Protein AF-A0A7Y3AFU5-F1 (afdb_monomer)

Radius of gyration: 19.65 Å; Cα contacts (8 Å, |Δi|>4): 28; chains: 1; bounding box: 50×19×51 Å

Structure (mmCIF, N/CA/C/O backbone):
data_AF-A0A7Y3AFU5-F1
#
_entry.id   AF-A0A7Y3AFU5-F1
#
loop_
_atom_site.group_PDB
_atom_site.id
_atom_site.type_symbol
_atom_site.label_atom_id
_atom_site.label_alt_id
_atom_site.label_comp_id
_atom_site.label_asym_id
_atom_site.label_entity_id
_atom_site.label_seq_id
_atom_site.pdbx_PDB_ins_code
_atom_site.Cartn_x
_atom_site.Cartn_y
_atom_site.Cartn_z
_atom_site.occupancy
_atom_site.B_iso_or_equiv
_atom_site.auth_seq_id
_atom_site.auth_comp_id
_atom_site.auth_asym_id
_atom_site.auth_atom_id
_atom_site.pdbx_PDB_model_num
ATOM 1 N N . LEU A 1 1 ? 10.490 4.160 -16.775 1.00 58.06 1 LEU A N 1
ATOM 2 C CA . LEU A 1 1 ? 9.185 4.570 -16.199 1.00 58.06 1 LEU A CA 1
ATOM 3 C C . LEU A 1 1 ? 8.345 3.377 -15.745 1.00 58.06 1 LEU A C 1
ATOM 5 O O . LEU A 1 1 ? 7.970 3.365 -14.584 1.00 58.06 1 LEU A O 1
ATOM 9 N N . GLN A 1 2 ? 8.125 2.347 -16.576 1.00 56.12 2 GLN A N 1
ATOM 10 C CA . GLN A 1 2 ? 7.291 1.198 -16.180 1.00 56.12 2 GLN A CA 1
ATOM 11 C C . GLN A 1 2 ? 7.808 0.455 -14.932 1.00 56.12 2 GLN A C 1
ATOM 13 O O . GLN A 1 2 ? 7.059 0.294 -13.981 1.00 56.12 2 GLN A O 1
ATOM 18 N N . GLN A 1 3 ? 9.101 0.115 -14.861 1.00 68.50 3 GLN A N 1
ATOM 19 C CA . GLN A 1 3 ? 9.700 -0.550 -13.684 1.00 68.50 3 GLN A CA 1
ATOM 20 C C . GLN A 1 3 ? 9.596 0.267 -12.383 1.00 68.50 3 GLN A C 1
ATOM 22 O O . GLN A 1 3 ? 9.380 -0.300 -11.317 1.00 68.50 3 GLN A O 1
ATOM 27 N N . LEU A 1 4 ? 9.710 1.597 -12.467 1.00 69.94 4 LEU A N 1
ATOM 28 C CA . LEU A 1 4 ? 9.579 2.481 -11.307 1.00 69.94 4 LEU A CA 1
ATOM 29 C C . LEU A 1 4 ? 8.130 2.501 -10.800 1.00 69.94 4 LEU A C 1
ATOM 31 O O . LEU A 1 4 ? 7.908 2.427 -9.598 1.00 69.94 4 LEU A O 1
ATOM 35 N N . ALA A 1 5 ? 7.151 2.539 -11.711 1.00 72.94 5 ALA A N 1
ATOM 36 C CA . ALA A 1 5 ? 5.735 2.479 -11.356 1.00 72.94 5 ALA A CA 1
ATOM 37 C C . ALA A 1 5 ? 5.386 1.170 -10.625 1.00 72.94 5 ALA A C 1
ATOM 39 O O . ALA A 1 5 ? 4.717 1.214 -9.598 1.00 72.94 5 ALA A O 1
ATOM 40 N N . TYR A 1 6 ? 5.910 0.026 -11.084 1.00 76.25 6 TYR A N 1
ATOM 41 C CA . TYR A 1 6 ? 5.774 -1.257 -10.377 1.00 76.25 6 TYR A CA 1
ATOM 42 C C . TYR A 1 6 ? 6.385 -1.210 -8.969 1.00 76.25 6 TYR A C 1
ATOM 44 O O . TYR A 1 6 ? 5.766 -1.631 -7.993 1.00 76.25 6 TYR A O 1
ATOM 52 N N . LEU A 1 7 ? 7.591 -0.660 -8.838 1.00 76.31 7 LEU A N 1
ATOM 53 C CA . LEU A 1 7 ? 8.272 -0.576 -7.547 1.00 76.31 7 LEU A CA 1
ATOM 54 C C . LEU A 1 7 ? 7.499 0.310 -6.557 1.00 76.31 7 LEU A 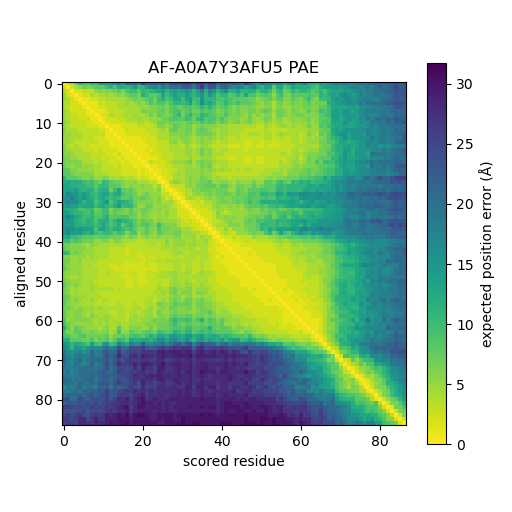C 1
ATOM 56 O O . LEU A 1 7 ? 7.306 -0.082 -5.408 1.00 76.31 7 LEU A O 1
ATOM 60 N N . VAL A 1 8 ? 6.979 1.449 -7.022 1.00 80.19 8 VAL A N 1
ATOM 61 C CA . VAL A 1 8 ? 6.124 2.344 -6.226 1.00 80.19 8 VAL A CA 1
ATOM 62 C C . VAL A 1 8 ? 4.832 1.644 -5.808 1.00 80.19 8 VAL A C 1
ATOM 64 O O . VAL A 1 8 ? 4.473 1.698 -4.635 1.00 80.19 8 VAL A O 1
ATOM 67 N N . ILE A 1 9 ? 4.162 0.940 -6.727 1.00 81.94 9 ILE A N 1
ATOM 68 C CA . ILE A 1 9 ? 2.949 0.172 -6.415 1.00 81.94 9 ILE A CA 1
ATOM 69 C C . ILE A 1 9 ? 3.236 -0.834 -5.300 1.00 81.94 9 ILE A C 1
ATOM 71 O O . ILE A 1 9 ? 2.495 -0.871 -4.324 1.00 81.94 9 ILE A O 1
ATOM 75 N N . MET A 1 10 ? 4.331 -1.592 -5.388 1.00 82.94 10 MET A N 1
ATOM 76 C CA . MET A 1 10 ? 4.705 -2.568 -4.360 1.00 82.94 10 MET A CA 1
ATOM 77 C C . MET A 1 10 ? 4.990 -1.902 -3.008 1.00 82.94 10 MET A C 1
ATOM 79 O O . MET A 1 10 ? 4.541 -2.391 -1.974 1.00 82.94 10 MET A O 1
ATOM 83 N N . PHE A 1 11 ? 5.689 -0.766 -3.014 1.00 85.12 11 PHE A N 1
ATOM 84 C CA . PHE A 1 11 ? 6.030 -0.023 -1.801 1.00 85.12 11 PHE A CA 1
ATOM 85 C C . PHE A 1 11 ? 4.823 0.658 -1.145 1.00 85.12 11 PHE A C 1
ATOM 87 O O . PHE A 1 11 ? 4.917 1.036 0.013 1.00 85.12 11 PHE A O 1
ATOM 94 N N . VAL A 1 12 ? 3.695 0.805 -1.847 1.00 87.75 12 VAL A N 1
ATOM 95 C CA . VAL A 1 12 ? 2.445 1.363 -1.303 1.00 87.75 12 VAL A CA 1
ATOM 96 C C . VAL A 1 12 ? 1.455 0.261 -0.918 1.00 87.75 12 VAL A C 1
ATOM 98 O O . VAL A 1 12 ? 0.903 0.291 0.181 1.00 87.75 12 VAL A O 1
ATOM 101 N N . LEU A 1 13 ? 1.252 -0.740 -1.782 1.00 87.19 13 LEU A N 1
ATOM 102 C CA . LEU A 1 13 ? 0.329 -1.855 -1.528 1.00 87.19 13 LEU A CA 1
ATOM 103 C C . LEU A 1 13 ? 0.739 -2.662 -0.297 1.00 87.19 13 LEU A C 1
ATOM 105 O O . LEU A 1 13 ? -0.108 -3.038 0.508 1.00 87.19 13 LEU A O 1
ATOM 109 N N . LEU A 1 14 ? 2.037 -2.917 -0.144 1.00 88.06 14 LEU A N 1
ATOM 110 C CA . LEU A 1 14 ? 2.567 -3.757 0.922 1.00 88.06 14 LEU A CA 1
ATOM 111 C C . LEU A 1 14 ? 2.378 -3.130 2.319 1.00 88.06 14 LEU A C 1
ATOM 113 O O . LEU A 1 14 ? 1.812 -3.806 3.182 1.00 88.06 14 LEU A O 1
ATOM 117 N N . PRO A 1 15 ? 2.742 -1.857 2.579 1.00 90.19 15 PRO A N 1
ATOM 118 C CA . PRO A 1 15 ? 2.419 -1.230 3.857 1.00 90.19 15 PRO A CA 1
ATOM 119 C C . PRO A 1 15 ? 0.917 -1.032 4.050 1.00 90.19 15 PRO A C 1
ATOM 121 O O . PRO A 1 15 ? 0.453 -1.213 5.170 1.00 90.19 15 PRO A O 1
ATOM 124 N N . ALA A 1 16 ? 0.131 -0.747 3.005 1.00 90.38 16 ALA A N 1
ATOM 125 C CA . ALA A 1 16 ? -1.327 -0.675 3.138 1.00 90.38 16 ALA A CA 1
ATOM 126 C C . ALA A 1 16 ? -1.935 -2.018 3.601 1.00 90.38 16 ALA A C 1
ATOM 128 O O . ALA A 1 16 ? -2.779 -2.048 4.505 1.00 90.38 16 ALA A O 1
ATOM 129 N N . GLN A 1 17 ? -1.455 -3.137 3.049 1.00 91.81 17 GLN A N 1
ATOM 130 C CA . GLN A 1 17 ? -1.853 -4.481 3.468 1.00 91.81 17 GLN A CA 1
ATOM 131 C C . GLN A 1 17 ? -1.435 -4.778 4.915 1.00 91.81 17 GLN A C 1
ATOM 133 O O . GLN A 1 17 ? -2.220 -5.327 5.690 1.00 91.81 17 GLN A O 1
ATOM 138 N N . MET A 1 18 ? -0.220 -4.383 5.311 1.00 91.31 18 MET A N 1
ATOM 139 C CA . MET A 1 18 ? 0.239 -4.549 6.693 1.00 91.31 18 MET A CA 1
ATOM 140 C C . MET A 1 18 ? -0.550 -3.683 7.677 1.00 91.31 18 MET A C 1
ATOM 142 O O . MET A 1 18 ? -0.895 -4.156 8.755 1.00 91.31 18 MET A O 1
ATOM 146 N N . MET A 1 19 ? -0.862 -2.435 7.318 1.00 90.00 19 MET A N 1
ATOM 147 C CA . MET A 1 19 ? -1.633 -1.529 8.168 1.00 90.00 19 MET A CA 1
ATOM 148 C C . MET A 1 19 ? -3.021 -2.099 8.446 1.00 90.00 19 MET A C 1
ATOM 150 O O . MET A 1 19 ? -3.404 -2.217 9.606 1.00 90.00 19 MET A O 1
ATOM 154 N N . THR A 1 20 ? -3.750 -2.512 7.408 1.00 89.25 20 THR A N 1
ATOM 155 C CA . THR A 1 20 ? -5.081 -3.121 7.576 1.00 89.25 20 THR A CA 1
ATOM 156 C C . THR A 1 20 ? -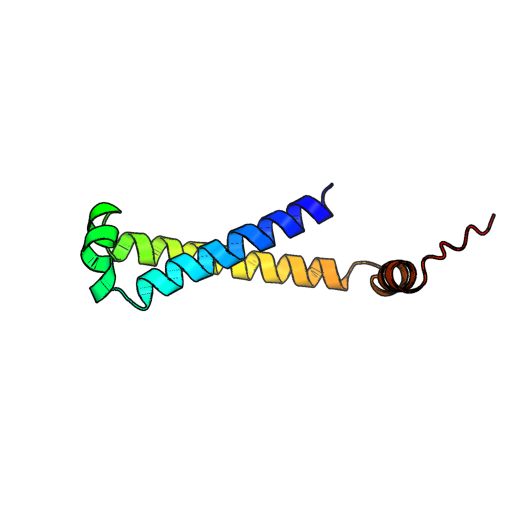5.024 -4.396 8.426 1.00 89.25 20 THR A C 1
ATOM 158 O O . THR A 1 20 ? -5.849 -4.560 9.323 1.00 89.25 20 THR A O 1
ATOM 161 N N . GLY A 1 21 ? -3.997 -5.235 8.248 1.00 88.81 21 GLY A N 1
ATOM 162 C CA . GLY A 1 21 ? -3.762 -6.404 9.102 1.00 88.81 21 GLY A CA 1
ATOM 163 C C . GLY A 1 21 ? -3.441 -6.047 10.560 1.00 88.81 21 GLY A C 1
ATOM 164 O O . GLY A 1 21 ? -3.923 -6.706 11.478 1.00 88.81 21 GLY A O 1
ATOM 165 N N . LEU A 1 22 ? -2.686 -4.971 10.802 1.00 89.12 22 LEU A N 1
ATOM 166 C CA . LEU A 1 22 ? -2.361 -4.496 12.150 1.00 89.12 22 LEU A CA 1
ATOM 167 C C . LEU A 1 22 ? -3.604 -3.976 12.887 1.00 89.12 22 LEU A C 1
ATOM 169 O O . LEU A 1 22 ? -3.783 -4.262 14.074 1.00 89.12 22 LEU A O 1
ATOM 173 N N . PHE A 1 23 ? -4.487 -3.264 12.182 1.00 84.06 23 PHE A N 1
ATOM 174 C CA . PHE A 1 23 ? -5.785 -2.859 12.724 1.00 84.06 23 PHE A CA 1
ATOM 175 C C . PHE A 1 23 ? -6.650 -4.079 13.085 1.00 84.06 23 PHE A C 1
ATOM 177 O O . PHE A 1 23 ? -7.268 -4.086 14.150 1.00 84.06 23 PHE A O 1
ATOM 184 N N . LEU A 1 24 ? -6.635 -5.136 12.261 1.00 84.25 24 LEU A N 1
ATOM 185 C CA . LEU A 1 24 ? -7.320 -6.404 12.553 1.00 84.25 24 LEU A CA 1
ATOM 186 C C . LEU A 1 24 ? -6.644 -7.233 13.661 1.00 84.25 24 LEU A C 1
ATOM 188 O O . LEU A 1 24 ? -7.305 -8.037 14.307 1.00 84.25 24 LEU A O 1
ATOM 192 N N . TRP A 1 25 ? -5.353 -7.045 13.937 1.00 86.12 25 TRP A N 1
ATOM 193 C CA . TRP A 1 25 ? -4.674 -7.715 15.055 1.00 86.12 25 TRP A CA 1
ATOM 194 C C . TRP A 1 25 ? -5.077 -7.122 16.416 1.00 86.12 25 TRP A C 1
ATOM 196 O O . TRP A 1 25 ? -5.195 -7.834 17.413 1.00 86.12 25 TRP A O 1
ATOM 206 N N . GLN A 1 26 ? -5.288 -5.805 16.485 1.00 84.69 26 GLN A N 1
ATOM 207 C CA . GLN A 1 26 ? -5.612 -5.065 17.714 1.00 84.69 26 GLN A CA 1
ATOM 208 C C . GLN A 1 26 ? -7.057 -4.521 17.700 1.00 84.69 26 GLN A C 1
ATOM 210 O O . GLN A 1 26 ? -7.295 -3.391 18.128 1.00 84.69 26 GLN A O 1
ATOM 215 N N . ILE A 1 27 ? -8.038 -5.316 17.255 1.00 78.75 27 ILE A N 1
ATOM 216 C CA . ILE A 1 27 ? -9.436 -4.866 17.061 1.00 78.75 27 ILE A CA 1
ATOM 217 C C . ILE A 1 27 ? -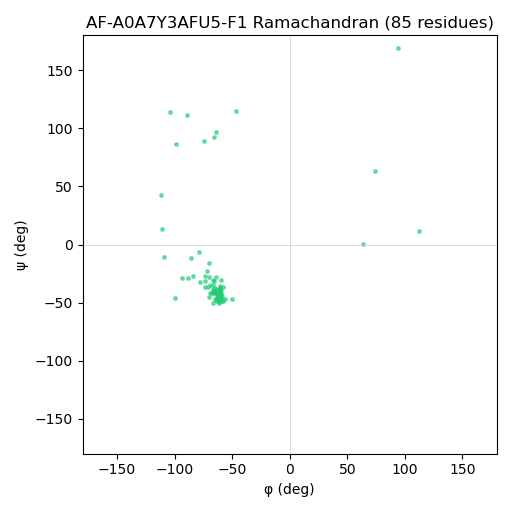9.989 -4.142 18.293 1.00 78.75 27 ILE A C 1
ATOM 219 O O . ILE A 1 27 ? -10.519 -3.046 18.172 1.00 78.75 27 ILE A O 1
ATOM 223 N N . LYS A 1 28 ? -9.793 -4.707 19.492 1.00 75.69 28 LYS A N 1
ATOM 224 C CA . LYS A 1 28 ? -10.299 -4.131 20.751 1.00 75.69 28 LYS A CA 1
ATOM 225 C C . LYS A 1 28 ? -9.698 -2.768 21.100 1.00 75.69 28 LYS A C 1
ATOM 227 O O . LYS A 1 28 ? -10.328 -1.987 21.799 1.00 75.69 28 LYS A O 1
ATOM 232 N N . LYS A 1 29 ? -8.472 -2.483 20.657 1.00 77.88 29 LYS A N 1
ATOM 233 C CA . LYS A 1 29 ? -7.790 -1.212 20.943 1.00 77.88 29 LYS A CA 1
ATOM 234 C C . LYS A 1 29 ? -8.197 -0.117 19.957 1.00 77.88 29 LYS A C 1
ATOM 236 O O . LYS A 1 29 ? -8.153 1.058 20.300 1.00 77.88 29 LYS A O 1
ATOM 241 N N . TYR A 1 30 ? -8.586 -0.507 18.746 1.00 75.06 30 TYR A N 1
ATOM 242 C CA . TYR A 1 30 ? -8.953 0.403 17.662 1.00 75.06 30 TYR A CA 1
ATOM 243 C C . TYR A 1 30 ? -10.446 0.360 17.326 1.00 75.06 30 TYR A C 1
ATOM 245 O O . TYR A 1 30 ? -10.848 0.884 16.293 1.00 75.06 30 TYR A O 1
ATOM 253 N N . GLU A 1 31 ? -11.271 -0.240 18.182 1.00 78.56 31 GLU A N 1
ATOM 254 C CA . GLU A 1 31 ? -12.690 -0.493 17.923 1.00 78.56 31 GLU A CA 1
ATOM 255 C C . GLU A 1 31 ? -13.463 0.800 17.622 1.00 78.56 31 GLU A C 1
ATOM 257 O O . GLU A 1 31 ? -14.2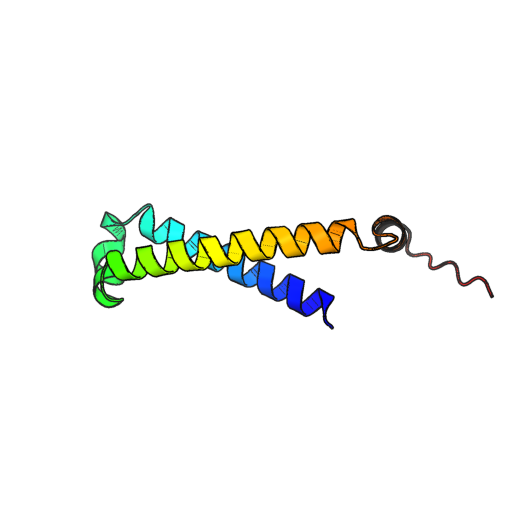98 0.824 16.723 1.00 78.56 31 GLU A O 1
ATOM 262 N N . GLU A 1 32 ? -13.110 1.900 18.292 1.00 80.38 32 GLU A N 1
ATOM 263 C CA . GLU A 1 32 ? -13.680 3.231 18.059 1.00 80.38 32 GLU A CA 1
ATOM 264 C C . GLU A 1 32 ? -13.352 3.766 16.654 1.00 80.38 32 GLU A C 1
ATOM 266 O O . GLU A 1 32 ? -14.251 4.166 15.915 1.00 80.38 32 GLU A O 1
ATOM 271 N N . TYR A 1 33 ? -12.086 3.678 16.227 1.00 78.00 33 TYR A N 1
ATOM 272 C CA . TYR A 1 33 ? -11.659 4.057 14.874 1.00 78.00 33 TYR A CA 1
ATOM 273 C C . TYR A 1 33 ? -12.275 3.155 13.802 1.00 78.00 33 TYR A C 1
ATOM 275 O O . TYR A 1 33 ? -12.670 3.627 12.737 1.00 78.00 33 TYR A O 1
ATOM 283 N N . ILE A 1 34 ? -12.377 1.855 14.082 1.00 79.81 34 ILE A N 1
ATOM 284 C CA . ILE A 1 34 ? -12.955 0.871 13.167 1.00 79.81 34 ILE A CA 1
ATOM 285 C C . ILE A 1 34 ? -14.459 1.114 13.005 1.00 79.81 34 ILE A C 1
ATOM 287 O O . ILE A 1 34 ? -14.958 1.079 11.882 1.00 79.81 34 ILE A O 1
ATOM 291 N N . ASN A 1 35 ? -15.182 1.413 14.087 1.00 81.25 35 ASN A N 1
ATOM 292 C CA . ASN A 1 35 ? -16.598 1.778 14.015 1.00 81.25 35 ASN A CA 1
ATOM 293 C C . ASN A 1 35 ? -16.818 3.067 13.220 1.00 81.25 35 ASN A C 1
ATOM 295 O O . ASN A 1 35 ? -17.744 3.124 12.412 1.00 81.25 35 ASN A O 1
ATOM 299 N N . LEU A 1 36 ? -15.941 4.061 13.380 1.00 79.81 36 LEU A N 1
ATOM 300 C CA . LEU A 1 36 ? -16.017 5.321 12.636 1.00 79.81 36 LEU A CA 1
ATOM 301 C C . LEU A 1 36 ? -15.778 5.127 11.129 1.00 79.81 36 LEU A C 1
ATOM 303 O O . LEU A 1 36 ? -16.373 5.821 10.310 1.00 79.81 36 LEU A O 1
ATOM 307 N N . LEU A 1 37 ? -14.954 4.142 10.763 1.00 73.75 37 LEU A N 1
ATOM 308 C CA . LEU A 1 37 ? -14.687 3.762 9.375 1.00 73.75 37 LEU A CA 1
ATOM 309 C C . LEU A 1 37 ? -15.793 2.909 8.729 1.00 73.75 37 LEU A C 1
ATOM 311 O O . LEU A 1 37 ? -15.719 2.671 7.529 1.00 73.75 37 LEU A O 1
ATOM 315 N N . GLY A 1 38 ? -16.815 2.463 9.470 1.00 78.31 38 GLY A N 1
ATOM 316 C CA . GLY A 1 38 ? -17.895 1.611 8.941 1.00 78.31 38 GLY A CA 1
ATOM 317 C C . GLY A 1 38 ? -17.912 0.178 9.487 1.00 78.31 38 GLY A C 1
ATOM 318 O O . GLY A 1 38 ? -18.642 -0.675 8.980 1.00 78.31 38 GLY A O 1
ATOM 319 N N . GLY A 1 39 ? -17.131 -0.090 10.535 1.00 84.75 39 GLY A N 1
ATOM 320 C CA . GLY A 1 39 ? -17.128 -1.340 11.286 1.00 84.75 39 GLY A CA 1
ATOM 321 C C . GLY A 1 39 ? -16.091 -2.361 10.815 1.00 84.75 39 GLY A C 1
ATOM 322 O O . GLY A 1 39 ? -15.475 -2.251 9.753 1.00 84.75 39 GLY A O 1
ATOM 323 N N . ILE A 1 40 ? -15.921 -3.410 11.626 1.00 85.06 40 ILE A N 1
ATOM 324 C CA . ILE A 1 40 ? -14.899 -4.454 11.430 1.00 85.06 40 ILE A CA 1
ATOM 325 C C . ILE A 1 40 ? -15.086 -5.175 10.092 1.00 85.06 40 ILE A C 1
ATOM 327 O O . ILE A 1 40 ? -14.109 -5.468 9.411 1.00 85.06 40 ILE A O 1
ATOM 331 N N . LYS A 1 41 ? -16.339 -5.406 9.676 1.00 86.19 41 LYS A N 1
ATOM 332 C CA . LYS A 1 41 ? -16.655 -6.083 8.408 1.00 86.19 41 LYS A CA 1
ATOM 333 C C . LYS A 1 41 ? -16.111 -5.348 7.185 1.00 86.19 41 LYS A C 1
ATOM 335 O O . LYS A 1 41 ? -15.666 -6.003 6.245 1.00 86.19 41 LYS A O 1
ATOM 340 N N . LEU A 1 42 ? -16.156 -4.014 7.174 1.00 87.25 42 LEU A N 1
ATOM 341 C CA . LEU A 1 42 ? -15.657 -3.245 6.035 1.00 87.25 42 LEU A CA 1
ATOM 342 C C . LEU A 1 42 ? -14.131 -3.323 5.965 1.00 87.25 42 LEU A C 1
ATOM 344 O O . LEU A 1 42 ? -13.583 -3.592 4.898 1.00 87.25 42 LEU A O 1
ATOM 348 N N . LEU A 1 43 ? -13.458 -3.148 7.106 1.00 88.75 43 LEU A N 1
ATOM 349 C CA . LEU A 1 43 ? -12.003 -3.254 7.194 1.00 88.75 43 LEU A CA 1
ATOM 350 C C . LEU A 1 43 ? -11.508 -4.651 6.785 1.00 88.75 43 LEU A C 1
ATOM 352 O O . LEU A 1 43 ? -10.560 -4.757 6.011 1.00 88.75 43 LEU A O 1
ATOM 356 N N . ASP A 1 44 ? -12.176 -5.701 7.263 1.00 90.00 44 ASP A N 1
ATOM 357 C CA . ASP A 1 44 ? -11.889 -7.093 6.903 1.00 90.00 44 ASP A CA 1
ATOM 358 C C . ASP A 1 44 ? -12.069 -7.334 5.398 1.00 90.00 44 ASP A C 1
ATOM 360 O O . ASP A 1 44 ? -11.168 -7.835 4.726 1.00 90.00 44 ASP A O 1
ATOM 364 N N . THR A 1 45 ? -13.175 -6.850 4.823 1.00 91.81 45 THR A N 1
ATOM 365 C CA . THR A 1 45 ? -13.420 -6.942 3.374 1.00 91.81 45 THR A CA 1
ATOM 366 C C . THR A 1 45 ? -12.318 -6.247 2.570 1.00 91.81 45 THR A C 1
ATOM 368 O O . THR A 1 45 ? -11.822 -6.810 1.594 1.00 91.81 45 THR A O 1
ATOM 371 N N . ILE A 1 46 ? -11.895 -5.046 2.984 1.00 91.19 46 ILE A N 1
ATOM 372 C CA . ILE A 1 46 ? -10.799 -4.311 2.336 1.00 91.19 46 ILE A CA 1
ATOM 373 C C . ILE A 1 46 ? -9.482 -5.089 2.453 1.00 91.19 46 ILE A C 1
ATOM 375 O O . ILE A 1 46 ? -8.764 -5.204 1.461 1.00 91.19 46 ILE A O 1
ATOM 379 N N . HIS A 1 47 ? -9.172 -5.647 3.626 1.00 92.62 47 HIS A N 1
ATOM 380 C CA . HIS A 1 47 ? -7.946 -6.415 3.852 1.00 92.62 47 HIS A CA 1
ATOM 381 C C . HIS A 1 47 ? -7.877 -7.670 2.976 1.00 92.62 47 HIS A C 1
ATOM 383 O O . HIS A 1 47 ? -6.846 -7.941 2.357 1.00 92.62 47 HIS A O 1
ATOM 389 N N . VAL A 1 48 ? -8.979 -8.419 2.883 1.00 93.38 48 VAL A N 1
ATOM 390 C CA . VAL A 1 48 ? -9.070 -9.614 2.032 1.00 93.38 48 VAL A CA 1
ATOM 391 C C . VAL A 1 48 ? -8.957 -9.235 0.555 1.00 93.38 48 VAL A C 1
ATOM 393 O O . VAL A 1 48 ? -8.244 -9.888 -0.204 1.00 93.38 48 VAL A O 1
ATOM 396 N N . LEU A 1 49 ? -9.610 -8.154 0.132 1.00 93.81 49 LEU A N 1
ATOM 397 C CA . LEU A 1 49 ? -9.560 -7.702 -1.256 1.00 93.81 49 LEU A CA 1
ATOM 398 C C . LEU A 1 49 ? -8.142 -7.253 -1.644 1.00 93.81 49 LEU A C 1
ATOM 400 O O . LEU A 1 49 ? -7.610 -7.708 -2.657 1.00 93.81 49 LEU A O 1
ATOM 404 N N . LEU A 1 50 ? -7.489 -6.444 -0.803 1.00 91.50 50 LEU A N 1
ATOM 405 C CA . LEU A 1 50 ? -6.086 -6.063 -0.979 1.00 91.50 50 LEU A CA 1
ATOM 406 C C . LEU A 1 50 ? -5.154 -7.282 -0.966 1.00 91.50 50 LEU A C 1
ATOM 408 O O . LEU A 1 50 ? -4.226 -7.319 -1.773 1.00 91.50 50 LEU A O 1
ATOM 412 N N . PHE A 1 51 ? -5.424 -8.298 -0.138 1.00 91.88 51 PHE A N 1
ATOM 413 C CA . PHE A 1 51 ? -4.671 -9.555 -0.138 1.00 91.88 51 PHE A CA 1
ATOM 414 C C . PHE A 1 51 ? -4.716 -10.238 -1.508 1.00 91.88 51 PHE A C 1
ATOM 416 O O . PHE A 1 51 ? -3.670 -10.576 -2.058 1.00 91.88 51 PHE A O 1
ATOM 423 N N . PHE A 1 52 ? -5.905 -10.381 -2.103 1.00 93.06 52 PHE A N 1
ATOM 424 C CA . PHE A 1 52 ? -6.054 -10.978 -3.435 1.00 93.06 52 PHE A CA 1
ATOM 425 C C . PHE A 1 52 ? -5.297 -10.193 -4.513 1.00 93.06 52 PHE A C 1
ATOM 427 O O . PHE A 1 52 ? -4.567 -10.788 -5.313 1.00 93.06 52 PHE A O 1
ATOM 434 N N . PHE A 1 53 ? -5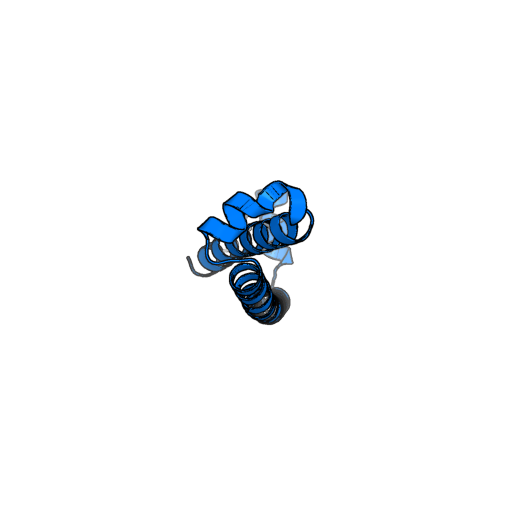.425 -8.863 -4.520 1.00 89.25 53 PHE A N 1
ATOM 435 C CA . PHE A 1 53 ? -4.680 -8.011 -5.452 1.00 89.25 53 PHE A CA 1
ATOM 436 C C . PHE A 1 53 ? -3.169 -8.129 -5.247 1.00 89.25 53 PHE A C 1
ATOM 438 O O . PHE A 1 53 ? -2.425 -8.248 -6.222 1.00 89.25 53 PHE A O 1
ATOM 445 N N . PHE A 1 54 ? -2.716 -8.145 -3.995 1.00 89.25 54 PHE A N 1
ATOM 446 C CA . PHE A 1 54 ? -1.312 -8.297 -3.644 1.00 89.25 54 PHE A CA 1
ATOM 447 C C . PHE A 1 54 ? -0.757 -9.645 -4.111 1.00 89.25 54 PHE A C 1
ATOM 449 O O . PHE A 1 54 ? 0.283 -9.675 -4.766 1.00 89.25 54 PHE A O 1
ATOM 456 N N . THR A 1 55 ? -1.462 -10.750 -3.863 1.00 89.88 55 THR A N 1
ATOM 457 C CA . THR A 1 55 ? -1.056 -12.081 -4.334 1.00 89.88 55 THR A CA 1
ATOM 458 C C . THR A 1 55 ? -0.989 -12.142 -5.858 1.00 89.88 55 THR A C 1
ATOM 460 O O . THR A 1 55 ? 0.017 -12.595 -6.402 1.00 89.88 55 THR A O 1
ATOM 463 N N . SER A 1 56 ? -2.008 -11.639 -6.563 1.00 89.19 56 SER A N 1
ATOM 464 C CA . SER A 1 56 ? -1.996 -11.586 -8.032 1.00 89.19 56 SER A CA 1
ATOM 465 C C . SER A 1 56 ? -0.828 -10.749 -8.560 1.00 89.19 56 SER A C 1
ATOM 467 O O . SER A 1 56 ? -0.159 -11.141 -9.518 1.00 89.19 56 SER A O 1
ATOM 469 N N . TYR A 1 57 ? -0.565 -9.602 -7.933 1.00 85.06 57 TYR A N 1
ATOM 470 C CA . TYR A 1 57 ? 0.561 -8.742 -8.276 1.00 85.06 57 TYR A CA 1
ATOM 471 C C . TYR A 1 57 ? 1.900 -9.453 -8.063 1.00 85.06 57 TYR A C 1
ATOM 473 O O . TYR A 1 57 ? 2.785 -9.350 -8.908 1.00 85.06 57 TYR A O 1
ATOM 481 N N . LEU A 1 58 ? 2.039 -10.211 -6.974 1.00 84.94 58 LEU A N 1
ATOM 482 C CA . LEU A 1 58 ? 3.247 -10.963 -6.646 1.00 84.94 58 LEU A CA 1
ATOM 483 C C . LEU A 1 58 ? 3.553 -12.016 -7.721 1.00 84.94 58 LEU A C 1
ATOM 485 O O . LEU A 1 58 ? 4.703 -12.124 -8.141 1.00 84.94 58 LEU A O 1
ATOM 489 N N . VAL A 1 59 ? 2.539 -12.712 -8.249 1.00 86.56 59 VAL A N 1
ATOM 490 C CA . VAL A 1 59 ? 2.716 -13.660 -9.368 1.00 86.56 59 VAL A CA 1
ATOM 491 C C . VAL A 1 59 ? 3.247 -12.949 -10.615 1.00 86.56 59 VAL A C 1
ATOM 493 O O . VAL A 1 59 ? 4.245 -13.382 -11.189 1.00 86.56 59 VAL A O 1
ATOM 496 N N . VAL A 1 60 ? 2.627 -11.833 -11.011 1.00 84.12 60 VAL A N 1
ATOM 497 C CA . VAL A 1 60 ? 3.066 -11.040 -12.175 1.00 84.12 60 VAL A CA 1
ATOM 498 C C . VAL A 1 60 ? 4.472 -10.473 -11.961 1.00 84.12 60 VAL A C 1
ATOM 500 O O . VAL A 1 60 ? 5.299 -10.498 -12.872 1.00 84.12 60 VAL A O 1
ATOM 503 N N . HIS A 1 61 ? 4.764 -9.999 -10.750 1.00 80.69 61 HIS A N 1
ATOM 504 C CA . HIS A 1 61 ? 6.069 -9.481 -10.364 1.00 80.69 61 HIS A CA 1
ATOM 505 C C . HIS A 1 61 ? 7.150 -10.563 -10.449 1.00 80.69 61 HIS A C 1
ATOM 507 O O . HIS A 1 61 ? 8.180 -10.326 -11.072 1.00 80.69 61 HIS A O 1
ATOM 513 N N . CYS A 1 62 ? 6.907 -11.753 -9.889 1.00 81.44 62 CYS A N 1
ATOM 514 C CA . CYS A 1 62 ? 7.812 -12.900 -9.994 1.00 81.44 62 CYS A CA 1
ATOM 515 C C . CYS A 1 62 ? 8.004 -13.356 -11.444 1.00 81.44 62 CYS A C 1
ATOM 517 O O . CYS A 1 62 ? 9.120 -13.675 -11.848 1.00 81.44 62 CYS A O 1
ATOM 519 N N . TYR A 1 63 ? 6.940 -13.367 -12.245 1.00 79.00 63 TYR A N 1
ATOM 520 C CA . TYR A 1 63 ? 7.005 -13.731 -13.660 1.00 79.00 63 TYR A CA 1
ATOM 521 C C . TYR A 1 63 ? 7.877 -12.751 -14.458 1.00 79.00 63 TYR A C 1
ATOM 523 O O . TYR A 1 63 ? 8.797 -13.153 -15.167 1.00 79.00 63 TYR A O 1
ATOM 531 N N . LEU A 1 64 ? 7.660 -11.445 -14.291 1.00 74.56 64 LEU A N 1
ATOM 532 C CA . LEU A 1 64 ? 8.469 -10.417 -14.951 1.00 74.56 64 LEU A CA 1
ATOM 533 C C . LEU A 1 64 ? 9.901 -10.350 -14.406 1.00 74.56 64 LEU A C 1
ATOM 535 O O . LEU A 1 64 ? 10.828 -10.089 -15.174 1.00 74.56 64 LEU A O 1
ATOM 539 N N . SER A 1 65 ? 10.105 -10.590 -13.107 1.00 68.62 65 SER A N 1
ATOM 540 C CA . SER A 1 65 ? 11.443 -10.588 -12.504 1.00 68.62 65 SER A CA 1
ATOM 541 C C . SER A 1 65 ? 12.288 -11.781 -12.955 1.00 68.62 65 SER A C 1
ATOM 543 O O . SER A 1 65 ? 13.508 -11.653 -13.039 1.00 68.62 65 SER A O 1
ATOM 545 N N . THR A 1 66 ? 11.655 -12.905 -13.304 1.00 66.75 66 THR A N 1
ATOM 546 C CA . THR A 1 66 ? 12.330 -14.108 -13.820 1.00 66.75 66 THR A CA 1
ATOM 547 C C . THR A 1 66 ? 12.517 -14.101 -15.341 1.00 66.75 66 THR A C 1
ATOM 549 O O . THR A 1 66 ? 13.504 -14.653 -15.820 1.00 66.75 66 THR A O 1
ATOM 552 N N . LEU A 1 67 ? 11.643 -13.435 -16.108 1.00 62.81 67 LEU A N 1
ATOM 553 C CA . LEU A 1 67 ? 11.744 -13.321 -17.576 1.00 62.81 67 LEU A CA 1
ATOM 554 C C . LEU A 1 67 ? 12.620 -12.171 -18.080 1.00 62.81 67 LEU A C 1
ATOM 556 O O . LEU A 1 67 ? 12.941 -12.111 -19.269 1.00 62.81 67 LEU A O 1
ATOM 560 N N . GLY A 1 68 ? 13.017 -11.249 -17.205 1.00 52.59 68 GLY A N 1
ATOM 561 C CA . GLY A 1 68 ? 13.975 -10.209 -17.555 1.00 52.59 68 GLY A CA 1
ATOM 562 C C . GLY A 1 68 ? 15.333 -10.822 -17.889 1.00 52.59 68 GLY A C 1
ATOM 563 O O . GLY A 1 68 ? 16.128 -11.072 -16.990 1.00 52.59 68 GLY A O 1
ATOM 564 N N . HIS A 1 69 ? 15.619 -11.036 -19.178 1.00 46.84 69 HIS A N 1
ATOM 565 C CA . HIS A 1 69 ? 16.962 -11.314 -19.686 1.00 46.84 69 HIS A CA 1
ATOM 566 C C . HIS A 1 69 ? 17.945 -10.309 -19.057 1.00 46.84 69 HIS A C 1
ATOM 568 O O . HIS A 1 69 ? 17.858 -9.109 -19.307 1.00 46.84 69 HIS A O 1
ATOM 574 N N . THR A 1 70 ? 18.880 -10.813 -18.244 1.00 49.78 70 THR A N 1
ATOM 575 C CA . THR A 1 70 ? 19.954 -10.096 -17.520 1.00 49.78 70 THR A CA 1
ATOM 576 C C . THR A 1 70 ? 19.571 -9.250 -16.283 1.00 49.78 70 THR A C 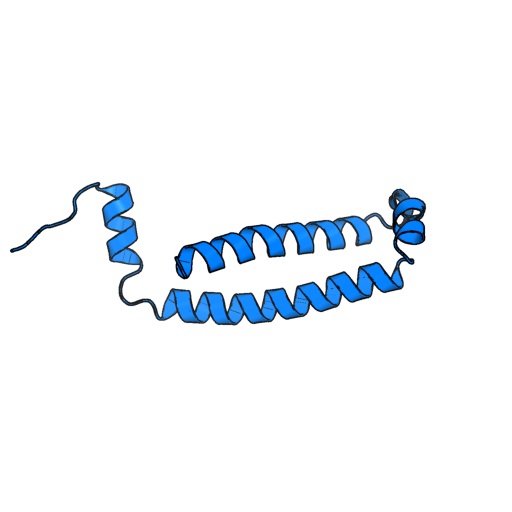1
ATOM 578 O O . THR A 1 70 ? 19.893 -8.061 -16.216 1.00 49.78 70 THR A O 1
ATOM 581 N N . PRO A 1 71 ? 19.037 -9.850 -15.198 1.00 49.38 71 PRO A N 1
ATOM 582 C CA . PRO A 1 71 ? 19.007 -9.177 -13.892 1.00 49.38 71 PRO A CA 1
ATOM 583 C C . PRO A 1 71 ? 20.435 -8.986 -13.339 1.00 49.38 71 PRO A C 1
ATOM 585 O O . PRO A 1 71 ? 20.740 -8.001 -12.668 1.00 49.38 71 PRO A O 1
ATOM 588 N N . PHE A 1 72 ? 21.341 -9.903 -13.691 1.00 50.12 72 PHE A N 1
ATOM 589 C CA . PHE A 1 72 ? 22.720 -9.942 -13.208 1.00 50.12 72 PHE A CA 1
ATOM 590 C C . PHE A 1 72 ? 23.627 -8.860 -13.822 1.00 50.12 72 PHE A C 1
ATOM 592 O O . PHE A 1 72 ? 24.524 -8.361 -13.146 1.00 50.12 72 PHE A O 1
ATOM 599 N N . ALA A 1 73 ? 23.385 -8.442 -15.073 1.00 48.66 73 ALA A N 1
ATOM 600 C CA . ALA A 1 73 ? 24.216 -7.430 -15.738 1.00 48.66 73 ALA A CA 1
ATOM 601 C C . ALA A 1 73 ? 24.016 -6.028 -15.135 1.00 48.66 73 ALA A C 1
ATOM 603 O O . ALA A 1 73 ? 24.978 -5.280 -14.965 1.00 48.66 73 ALA A O 1
ATOM 604 N N . ARG A 1 74 ? 22.781 -5.689 -14.733 1.00 49.00 74 ARG A N 1
ATOM 605 C CA . ARG A 1 74 ? 22.482 -4.398 -14.087 1.00 49.00 74 ARG A CA 1
ATOM 606 C C . ARG A 1 74 ? 22.901 -4.361 -12.614 1.00 49.00 74 ARG A C 1
ATOM 608 O O . ARG A 1 74 ? 23.343 -3.316 -12.151 1.00 49.00 74 ARG A O 1
ATOM 615 N N . PHE A 1 75 ? 22.844 -5.492 -11.904 1.00 53.53 75 PHE A N 1
ATOM 616 C CA . PHE A 1 75 ? 23.388 -5.600 -10.543 1.00 53.53 75 PHE A CA 1
ATOM 617 C C . PHE A 1 75 ? 24.917 -5.460 -10.514 1.00 53.53 75 PHE A C 1
ATOM 619 O O . PHE A 1 75 ? 25.448 -4.791 -9.629 1.00 53.53 75 PHE A O 1
ATOM 626 N N . LYS A 1 76 ? 25.627 -6.021 -11.507 1.00 51.31 76 LYS A N 1
ATOM 627 C CA . LYS A 1 76 ? 27.086 -5.875 -11.621 1.00 51.31 76 LYS A CA 1
ATOM 628 C C . LYS A 1 76 ? 27.485 -4.406 -11.806 1.00 51.31 76 LYS A C 1
ATOM 630 O O . LYS A 1 76 ? 28.314 -3.922 -11.049 1.00 51.31 76 LYS A O 1
ATOM 635 N N . ALA A 1 77 ? 26.811 -3.670 -12.694 1.00 50.09 77 ALA A N 1
ATOM 636 C CA . ALA A 1 77 ? 27.055 -2.238 -12.908 1.00 50.09 77 ALA A CA 1
ATOM 637 C C . ALA A 1 77 ? 26.832 -1.369 -11.650 1.00 50.09 77 ALA A C 1
ATOM 639 O O . ALA A 1 77 ? 27.519 -0.368 -11.467 1.00 50.09 77 ALA A O 1
ATOM 640 N N . MET A 1 78 ? 25.913 -1.761 -10.760 1.00 58.31 78 MET A N 1
ATOM 641 C CA . MET A 1 78 ? 25.654 -1.059 -9.496 1.00 58.31 78 MET A CA 1
ATOM 642 C C . MET A 1 78 ? 26.757 -1.287 -8.448 1.00 58.31 78 MET A C 1
ATOM 644 O O . MET A 1 78 ? 26.975 -0.427 -7.600 1.00 58.31 78 MET A O 1
ATOM 648 N N . PHE A 1 79 ? 27.467 -2.417 -8.518 1.00 53.12 79 PHE A N 1
ATOM 649 C CA . PHE A 1 79 ? 28.572 -2.739 -7.609 1.00 53.12 79 PHE A CA 1
ATOM 650 C C . PHE A 1 79 ? 29.945 -2.326 -8.164 1.00 53.12 79 PHE A C 1
ATOM 652 O O . PHE A 1 79 ? 30.854 -2.038 -7.392 1.00 53.12 79 PHE A O 1
ATOM 659 N N . THR A 1 80 ? 30.114 -2.291 -9.492 1.00 56.56 80 THR A N 1
ATOM 660 C CA . THR A 1 80 ? 31.416 -2.037 -10.136 1.00 56.56 80 THR A CA 1
ATOM 661 C C . THR A 1 80 ? 31.528 -0.680 -10.828 1.00 56.56 80 THR A C 1
ATOM 663 O O . THR A 1 80 ? 32.630 -0.313 -11.224 1.00 56.56 80 THR A O 1
ATOM 666 N N . GLY A 1 81 ? 30.434 0.071 -11.011 1.00 56.03 81 GLY A N 1
ATOM 667 C CA . GLY A 1 81 ? 30.441 1.415 -11.612 1.00 56.03 81 GLY A CA 1
ATOM 668 C C . GLY A 1 81 ? 30.903 1.495 -13.076 1.00 56.03 81 GLY A C 1
ATOM 669 O O . GLY A 1 81 ? 30.927 2.581 -13.647 1.00 56.03 81 GLY A O 1
ATOM 670 N N . TYR A 1 82 ? 31.260 0.371 -13.699 1.00 58.88 82 TYR A N 1
ATOM 671 C CA . TYR A 1 82 ? 31.793 0.317 -15.055 1.00 58.88 82 TYR A CA 1
ATOM 672 C C . TYR A 1 82 ? 30.724 -0.182 -16.024 1.00 58.88 82 TYR A C 1
ATOM 674 O O . TYR A 1 82 ? 30.281 -1.330 -15.954 1.00 58.88 82 TYR A O 1
ATOM 682 N N . VAL A 1 83 ? 30.314 0.705 -16.928 1.00 55.28 83 VAL A N 1
ATOM 683 C CA . VAL A 1 83 ? 29.574 0.354 -18.138 1.00 55.28 83 VAL A CA 1
ATOM 684 C C . VAL A 1 83 ? 30.628 0.083 -19.203 1.00 55.28 83 VAL A C 1
ATOM 686 O O . VAL A 1 83 ? 31.326 1.003 -19.618 1.00 55.28 83 VAL A O 1
ATOM 689 N N . GLU A 1 84 ? 30.775 -1.170 -19.630 1.00 55.94 84 GLU A N 1
ATOM 690 C CA . GLU A 1 84 ? 31.586 -1.500 -20.803 1.00 55.94 84 GLU A CA 1
ATOM 691 C C . GLU A 1 84 ? 30.912 -0.883 -22.042 1.00 55.94 84 GLU A C 1
ATOM 693 O O . GLU A 1 84 ? 29.999 -1.455 -22.634 1.00 55.94 84 GLU A O 1
ATOM 698 N N . HIS A 1 85 ? 31.314 0.339 -22.401 1.00 50.69 85 HIS A N 1
ATOM 699 C CA . HIS A 1 85 ? 31.080 0.905 -23.727 1.00 50.69 85 HIS A CA 1
ATOM 700 C C . HIS A 1 85 ? 32.047 0.227 -24.697 1.00 50.69 85 HIS A C 1
ATOM 702 O O . HIS A 1 85 ? 33.178 0.665 -24.886 1.00 50.69 85 HIS A O 1
ATOM 708 N N . GLY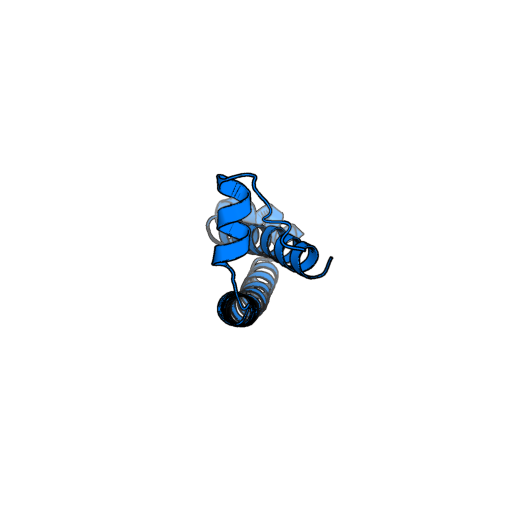 A 1 86 ? 31.606 -0.893 -25.262 1.00 54.50 86 GLY A N 1
ATOM 709 C CA . GLY A 1 86 ? 32.244 -1.524 -26.408 1.00 54.50 86 GLY A CA 1
ATOM 710 C C . GLY A 1 86 ? 31.518 -1.149 -27.693 1.00 54.50 86 GLY A C 1
ATOM 711 O O . GLY A 1 86 ? 30.631 -1.895 -28.097 1.00 54.50 86 GLY A O 1
ATOM 712 N N . SER A 1 87 ? 31.892 -0.009 -28.286 1.00 36.38 87 SER A N 1
ATOM 713 C CA . SER A 1 87 ? 32.003 0.258 -29.737 1.00 36.38 87 SER A CA 1
ATOM 714 C C . SER A 1 87 ? 32.211 1.747 -29.986 1.00 36.38 87 SER A C 1
ATOM 716 O O . SER A 1 87 ? 31.270 2.511 -29.664 1.00 36.38 87 SER A O 1
#

Foldseek 3Di:
DVVVVLVVCCVVLVVVLVVLVVCVVPCV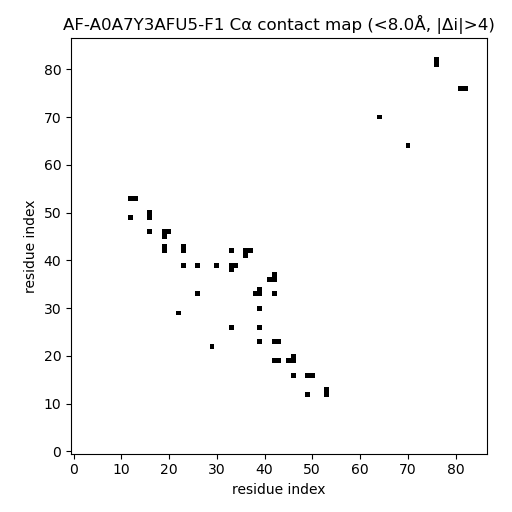VCVVVQVVVPHPVVSVVVNVVSVVVNVVSVVVVVVCVVPPDDPPVVVCCVVPVDDPPDD

Sequence (87 aa):
LQQLAYLVIMFVLLPAQMMTGLFLWQIKKYEEYINLLGGIKLLDTIHVLLFFFFTSYLVVHCYLSTLGHTPFARFKAMFTGYVEHGS

Secondary structure (DSSP, 8-state):
-HHHHHHHHHHHHHHHHHHHHHHHHTTTTSHHHHHHTT-HHHHHHHHHHHHHHHHHHHHHHHHHHHHSS-HHHHHHHHHH-------

Mean predicted aligned error: 11.37 Å

pLDDT: mean 75.62, std 15.12, range [36.38, 93.81]

Solvent-accessible surface area (backbone atoms only — not comparable to full-atom values): 5118 Å² total; per-residue (Å²): 110,70,71,56,52,52,52,51,49,52,68,48,53,53,55,53,50,50,50,46,48,51,51,66,72,42,40,88,83,41,43,69,62,35,50,75,75,66,26,65,69,51,54,50,52,50,40,54,52,48,47,54,53,4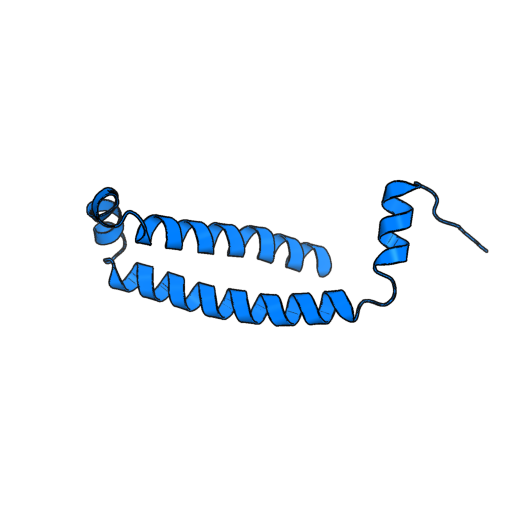9,52,55,48,48,54,53,49,54,51,54,65,69,66,45,87,61,66,64,62,60,55,47,34,73,76,64,74,58,78,87,83,85,128